Protein AF-A0A367LW27-F1 (afdb_monomer)

Structure (mmCIF, N/CA/C/O backbone):
data_AF-A0A367LW27-F1
#
_entry.id   AF-A0A367LW27-F1
#
loop_
_atom_site.group_PDB
_atom_site.id
_atom_site.type_symbol
_atom_site.label_atom_id
_atom_site.label_alt_id
_atom_site.label_comp_id
_atom_site.label_asym_id
_atom_site.label_entity_id
_atom_site.label_seq_id
_atom_site.pdbx_PDB_ins_code
_atom_site.Cartn_x
_atom_site.Cartn_y
_atom_site.Cartn_z
_atom_site.occupancy
_atom_site.B_iso_or_equiv
_atom_site.auth_seq_id
_atom_site.auth_comp_id
_atom_site.auth_asym_id
_atom_site.auth_atom_id
_atom_site.pdbx_PDB_model_num
ATOM 1 N N . ALA A 1 1 ? -10.263 -12.223 1.118 1.00 94.44 1 ALA A N 1
ATOM 2 C CA . ALA A 1 1 ? -10.868 -11.067 1.806 1.00 94.44 1 ALA A CA 1
ATOM 3 C C . ALA A 1 1 ? -11.962 -11.504 2.775 1.00 94.44 1 ALA A C 1
ATOM 5 O O . ALA A 1 1 ? -11.848 -11.199 3.951 1.00 94.44 1 ALA A O 1
ATOM 6 N N .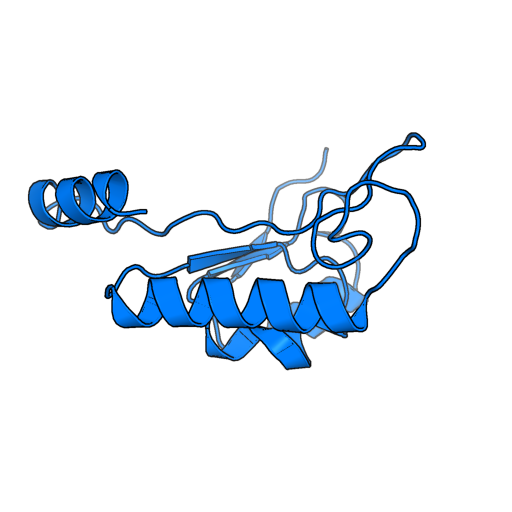 ASP A 1 2 ? -12.956 -12.283 2.334 1.00 97.44 2 ASP A N 1
ATOM 7 C CA . ASP A 1 2 ? -14.153 -12.579 3.147 1.00 97.44 2 ASP A CA 1
ATOM 8 C C . ASP A 1 2 ? -13.839 -13.299 4.469 1.00 97.44 2 ASP A C 1
ATOM 10 O O . ASP A 1 2 ? -14.352 -12.924 5.517 1.00 97.44 2 ASP A O 1
ATOM 14 N N . ARG A 1 3 ? -12.887 -14.244 4.455 1.00 98.31 3 ARG A N 1
ATOM 15 C CA . ARG A 1 3 ? -12.384 -14.889 5.684 1.00 98.31 3 ARG A CA 1
ATOM 16 C C . ARG A 1 3 ? -11.764 -13.894 6.671 1.00 98.31 3 ARG A C 1
ATOM 18 O O . ARG A 1 3 ? -11.979 -14.016 7.869 1.00 98.31 3 ARG A O 1
ATOM 25 N N . LEU A 1 4 ? -11.001 -12.918 6.170 1.00 98.38 4 LEU A N 1
ATOM 26 C CA . LEU A 1 4 ? -10.386 -11.890 7.011 1.00 98.38 4 LEU A CA 1
ATOM 27 C C . LEU A 1 4 ? -11.439 -10.907 7.530 1.00 98.38 4 LEU A C 1
ATOM 29 O O . LEU A 1 4 ? -11.334 -10.476 8.667 1.00 98.38 4 LEU A O 1
ATOM 33 N N . LYS A 1 5 ? -12.466 -10.590 6.733 1.00 98.00 5 LYS A N 1
ATOM 34 C CA . LYS A 1 5 ? -13.583 -9.742 7.164 1.00 98.00 5 LYS A CA 1
ATOM 35 C C . LYS A 1 5 ? -14.396 -10.395 8.284 1.00 98.00 5 LYS A C 1
ATOM 37 O O . LYS A 1 5 ? -14.725 -9.711 9.247 1.00 98.00 5 LYS A O 1
ATOM 42 N N . ALA A 1 6 ? -14.676 -11.694 8.175 1.00 98.25 6 ALA A N 1
ATOM 43 C CA . ALA A 1 6 ? -15.335 -12.453 9.237 1.00 98.25 6 ALA A CA 1
ATOM 44 C C . ALA A 1 6 ? -14.499 -12.443 10.527 1.00 98.25 6 ALA A C 1
ATOM 46 O O . ALA A 1 6 ? -15.008 -12.067 11.577 1.00 98.25 6 ALA A O 1
ATOM 47 N N . LEU A 1 7 ? -13.198 -12.741 10.425 1.00 98.44 7 LEU A N 1
ATOM 48 C CA . LEU A 1 7 ? -12.287 -12.686 11.570 1.00 98.44 7 LEU A CA 1
ATOM 49 C C . LEU A 1 7 ? -12.202 -11.277 12.171 1.00 98.44 7 LEU A C 1
ATOM 51 O O . LEU A 1 7 ? -12.233 -11.130 13.383 1.00 98.44 7 LEU A O 1
ATOM 55 N N . ALA A 1 8 ? -12.136 -10.234 11.339 1.00 98.25 8 ALA A N 1
ATOM 56 C CA . ALA A 1 8 ? -12.072 -8.848 11.798 1.00 98.25 8 ALA A CA 1
ATOM 57 C C . ALA A 1 8 ? -13.290 -8.450 12.641 1.00 98.25 8 ALA A C 1
ATOM 59 O O . ALA A 1 8 ? -13.145 -7.614 13.522 1.00 98.25 8 ALA A O 1
ATOM 60 N N . ALA A 1 9 ? -14.465 -9.036 12.386 1.00 97.88 9 ALA A N 1
ATOM 61 C CA . ALA A 1 9 ? -15.642 -8.838 13.227 1.00 97.88 9 ALA A CA 1
ATOM 62 C C . ALA A 1 9 ? -15.541 -9.602 14.558 1.00 97.88 9 ALA A C 1
ATOM 64 O O . ALA A 1 9 ? -15.956 -9.079 15.585 1.00 97.88 9 ALA A O 1
ATOM 65 N N . GLU A 1 10 ? -14.973 -10.811 14.543 1.00 98.50 10 GLU A N 1
ATOM 66 C CA . GLU A 1 10 ? -14.799 -11.659 15.729 1.00 98.50 10 GLU A CA 1
ATOM 67 C C . GLU A 1 10 ? -13.833 -11.051 16.756 1.00 98.50 10 GLU A C 1
ATOM 69 O O . GLU A 1 10 ? -14.090 -11.135 17.951 1.00 98.50 10 GLU A O 1
ATOM 74 N N . VAL A 1 11 ? -12.752 -10.409 16.298 1.00 98.44 11 VAL A N 1
ATOM 75 C CA . VAL A 1 11 ? -11.687 -9.868 17.170 1.00 98.44 11 VAL A CA 1
ATOM 76 C C . VAL A 1 11 ? -11.735 -8.345 17.348 1.00 98.44 11 VAL A C 1
ATOM 78 O O . VAL A 1 11 ? -10.759 -7.741 17.792 1.00 98.44 11 VAL A O 1
ATOM 81 N N . ALA A 1 12 ? -12.837 -7.697 16.956 1.00 98.00 12 ALA A N 1
ATOM 82 C CA . ALA A 1 12 ? -12.934 -6.235 16.860 1.00 98.00 12 ALA A CA 1
ATOM 83 C C . ALA A 1 12 ? -12.774 -5.491 18.201 1.00 98.00 12 ALA A C 1
ATOM 85 O O . ALA A 1 12 ? -12.504 -4.291 18.212 1.00 98.00 12 ALA A O 1
ATOM 86 N N . ASP A 1 13 ? -12.954 -6.185 19.323 1.00 98.25 13 ASP A N 1
ATOM 87 C CA . ASP A 1 13 ? -12.804 -5.656 20.679 1.00 98.25 13 ASP A CA 1
ATOM 88 C C . ASP A 1 13 ? -11.337 -5.437 21.085 1.00 98.25 13 ASP A C 1
ATOM 90 O O . ASP A 1 13 ? -11.048 -4.632 21.971 1.00 98.25 13 AS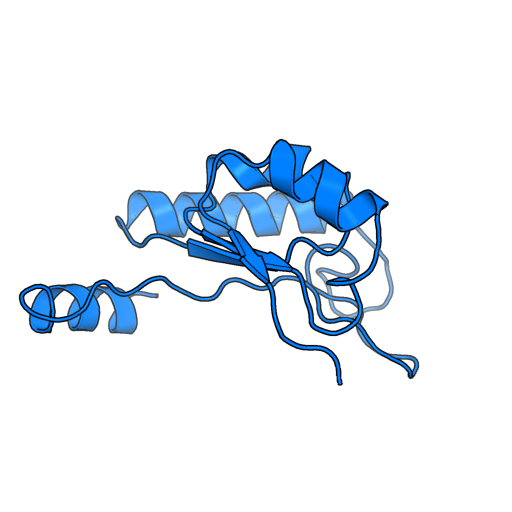P A O 1
ATOM 94 N N . THR A 1 14 ? -10.409 -6.133 20.427 1.00 98.44 14 THR A N 1
ATOM 95 C CA . THR A 1 14 ? -8.987 -6.173 20.795 1.00 98.44 14 THR A CA 1
ATOM 96 C C . THR A 1 14 ? -8.049 -5.856 19.636 1.00 98.44 14 THR A C 1
ATOM 98 O O . THR A 1 14 ? -6.962 -5.321 19.862 1.00 98.44 14 THR A O 1
ATOM 101 N N . LEU A 1 15 ? -8.441 -6.161 18.396 1.00 98.38 15 LEU A N 1
ATOM 102 C CA . LEU A 1 15 ? -7.599 -6.030 17.210 1.00 98.38 15 LEU A CA 1
ATOM 103 C C . LEU A 1 15 ? -8.311 -5.268 16.089 1.00 98.38 15 LEU A C 1
ATOM 105 O O . LEU A 1 15 ? -9.430 -5.587 15.697 1.00 98.38 15 LEU A O 1
ATOM 109 N N . PHE A 1 16 ? -7.599 -4.318 15.482 1.00 97.94 16 PHE A N 1
ATOM 110 C CA . PHE A 1 16 ? -8.024 -3.666 14.244 1.00 97.94 16 PHE A CA 1
ATOM 111 C C . PHE A 1 16 ? -7.284 -4.278 13.051 1.00 97.94 16 PHE A C 1
ATOM 113 O O . PHE A 1 16 ? -6.103 -4.003 12.823 1.00 97.94 16 PHE A O 1
ATOM 120 N N . LEU A 1 17 ? -7.962 -5.148 12.299 1.00 98.31 17 LEU A N 1
ATOM 121 C CA . LEU A 1 17 ? -7.345 -5.858 11.179 1.00 98.31 17 LEU A CA 1
ATOM 122 C C . LEU A 1 17 ? -7.366 -5.025 9.895 1.00 98.31 17 LEU A C 1
ATOM 124 O O . LEU A 1 17 ? -8.418 -4.580 9.440 1.00 98.31 17 LEU A O 1
ATOM 128 N N . VAL A 1 18 ? -6.196 -4.903 9.267 1.00 98.44 18 VAL A N 1
ATOM 129 C CA . VAL A 1 18 ? -6.002 -4.244 7.970 1.00 98.44 18 VAL A CA 1
ATOM 130 C C . VAL A 1 18 ? -5.433 -5.256 6.982 1.00 98.44 18 VAL A C 1
ATOM 132 O O . VAL A 1 18 ? -4.440 -5.932 7.263 1.00 98.44 18 VAL A O 1
ATOM 135 N N . MET A 1 19 ? -6.068 -5.398 5.818 1.00 98.69 19 MET A N 1
ATOM 136 C CA . MET A 1 19 ? -5.636 -6.360 4.810 1.00 98.69 19 MET A CA 1
ATOM 137 C C . MET A 1 19 ? -4.383 -5.865 4.100 1.00 98.69 19 MET A C 1
ATOM 139 O O . MET A 1 19 ? -4.363 -4.787 3.515 1.00 98.69 19 MET A O 1
ATOM 143 N N . ARG A 1 20 ? -3.349 -6.700 4.070 1.00 98.50 20 ARG A N 1
ATOM 144 C CA . ARG A 1 20 ? -2.166 -6.449 3.252 1.00 98.50 20 ARG A CA 1
ATOM 145 C C . ARG A 1 20 ? -2.493 -6.645 1.765 1.00 98.50 20 ARG A C 1
ATOM 147 O O . ARG A 1 20 ? -2.762 -7.768 1.346 1.00 98.50 20 ARG A O 1
ATOM 154 N N . VAL A 1 21 ? -2.397 -5.583 0.971 1.00 98.06 21 VAL A N 1
ATOM 155 C CA . VAL A 1 21 ? -2.619 -5.558 -0.484 1.00 98.06 21 VAL A CA 1
ATOM 156 C C . VAL A 1 21 ? -1.397 -4.934 -1.157 1.00 98.06 21 VAL A C 1
ATOM 158 O O . VAL A 1 21 ? -1.370 -3.754 -1.478 1.00 98.06 21 VAL A O 1
ATOM 161 N N . TYR A 1 22 ? -0.334 -5.726 -1.302 1.00 96.94 22 TYR A N 1
ATOM 162 C CA . TYR A 1 22 ? 0.922 -5.273 -1.904 1.00 96.94 22 TYR A CA 1
ATOM 163 C C . TYR A 1 22 ? 0.947 -5.743 -3.350 1.00 96.94 22 TYR A C 1
ATOM 165 O O . TYR A 1 22 ? 0.994 -6.949 -3.597 1.00 96.94 22 TYR A O 1
ATOM 173 N N . PHE A 1 23 ? 0.923 -4.807 -4.291 1.00 95.81 23 PHE A N 1
ATOM 174 C CA . PHE A 1 23 ? 0.935 -5.153 -5.709 1.00 95.81 23 PHE A CA 1
ATOM 175 C C . PHE A 1 23 ? 2.321 -5.499 -6.227 1.00 95.81 23 PHE A C 1
ATOM 177 O O . PHE A 1 23 ? 2.452 -6.256 -7.179 1.00 95.81 23 PHE A O 1
ATOM 184 N N . GLU A 1 24 ? 3.351 -4.968 -5.588 1.00 91.44 24 GLU A N 1
ATOM 185 C CA . GLU A 1 24 ? 4.725 -5.053 -6.044 1.00 91.44 24 GLU A CA 1
ATOM 186 C C . GLU A 1 24 ? 5.628 -5.540 -4.923 1.00 91.44 24 GLU A C 1
ATOM 188 O O . GLU A 1 24 ? 5.287 -5.507 -3.734 1.00 91.44 24 GLU A O 1
ATOM 193 N N . LYS A 1 25 ? 6.806 -6.034 -5.300 1.00 84.88 25 LYS A N 1
ATOM 194 C CA . LYS A 1 25 ? 7.810 -6.441 -4.323 1.00 84.88 25 LYS A CA 1
ATOM 195 C C . LYS A 1 25 ? 9.204 -6.116 -4.859 1.00 84.88 25 LYS A C 1
ATOM 197 O O . LYS A 1 25 ? 9.603 -6.735 -5.846 1.00 84.88 25 LYS A O 1
ATOM 202 N N . PRO A 1 26 ? 9.983 -5.250 -4.186 1.00 82.44 26 PRO A N 1
ATOM 203 C CA . PRO A 1 26 ? 11.331 -4.910 -4.623 1.00 82.44 26 PRO A CA 1
ATOM 204 C C . PRO A 1 26 ? 12.217 -6.166 -4.651 1.00 82.44 26 PRO A C 1
ATOM 206 O O . PRO A 1 26 ? 12.137 -7.030 -3.766 1.00 82.44 26 PRO A O 1
ATOM 209 N N . ARG A 1 27 ? 13.034 -6.298 -5.701 1.00 84.25 27 ARG A N 1
ATOM 210 C CA . ARG A 1 27 ? 13.898 -7.461 -5.966 1.00 84.25 27 ARG A CA 1
ATOM 211 C C . ARG A 1 27 ? 15.312 -7.001 -6.290 1.00 84.25 27 ARG A C 1
ATOM 213 O O . ARG A 1 27 ? 15.489 -5.989 -6.957 1.00 84.25 27 ARG A O 1
ATOM 220 N N . THR A 1 28 ? 16.291 -7.784 -5.852 1.00 83.62 28 THR A N 1
ATOM 221 C CA . THR A 1 28 ? 17.701 -7.655 -6.250 1.00 83.62 28 THR A CA 1
ATOM 222 C C . THR A 1 28 ? 18.029 -8.483 -7.495 1.00 83.62 28 THR A C 1
ATOM 224 O O . THR A 1 28 ? 18.989 -8.179 -8.191 1.00 83.62 28 THR A O 1
ATOM 227 N N . THR A 1 29 ? 17.227 -9.508 -7.795 1.00 88.62 29 THR A N 1
ATOM 228 C CA . THR A 1 29 ? 17.345 -10.361 -8.984 1.00 88.62 29 THR A CA 1
ATOM 229 C C . THR A 1 29 ? 16.198 -10.118 -9.968 1.00 88.62 29 THR A C 1
ATOM 231 O O . THR A 1 29 ? 15.165 -9.544 -9.612 1.00 88.62 29 THR A O 1
ATOM 234 N N . VAL A 1 30 ? 16.376 -10.558 -11.217 1.00 86.38 30 VAL A N 1
ATOM 235 C CA . VAL A 1 30 ? 15.321 -10.529 -12.244 1.00 86.38 30 VAL A CA 1
ATOM 236 C C . VAL A 1 30 ? 14.170 -11.459 -11.842 1.00 86.38 30 VAL A C 1
ATOM 238 O O . VAL A 1 30 ? 14.385 -12.512 -11.241 1.00 86.38 30 VAL A O 1
ATOM 241 N N . GLY A 1 31 ? 12.942 -11.046 -12.150 1.00 90.06 31 GLY A N 1
ATOM 242 C CA . GLY A 1 31 ? 11.717 -11.808 -11.927 1.00 90.06 31 GLY A CA 1
ATOM 243 C C . GLY A 1 31 ? 10.487 -10.903 -11.966 1.00 90.06 31 GLY A C 1
ATOM 244 O O . GLY A 1 31 ? 10.622 -9.683 -12.091 1.00 90.06 31 GLY A O 1
ATOM 245 N N . TRP A 1 32 ? 9.306 -11.506 -11.806 1.00 94.19 32 TRP A N 1
ATOM 246 C CA . TRP A 1 32 ? 8.026 -10.796 -11.843 1.00 94.19 32 TRP A CA 1
ATOM 247 C C . TRP A 1 32 ? 8.004 -9.589 -10.894 1.00 94.19 32 TRP A C 1
ATOM 249 O O . TRP A 1 32 ? 8.305 -9.710 -9.695 1.00 94.19 32 TRP A O 1
ATOM 259 N N . LYS A 1 33 ? 7.667 -8.423 -11.457 1.00 90.06 33 LYS A N 1
ATOM 260 C CA . LYS A 1 33 ? 7.770 -7.109 -10.804 1.00 90.06 33 LYS A CA 1
ATOM 261 C C . LYS A 1 33 ? 6.559 -6.764 -9.938 1.00 90.06 33 LYS A C 1
ATOM 263 O O . LYS A 1 33 ? 6.705 -6.004 -8.982 1.00 90.06 33 LYS A O 1
ATOM 268 N N . GLY A 1 34 ? 5.411 -7.379 -10.205 1.00 95.50 34 GLY A N 1
ATOM 269 C CA . GLY A 1 34 ? 4.177 -7.138 -9.469 1.00 95.50 34 GLY A CA 1
ATOM 270 C C . GLY A 1 34 ? 2.985 -6.910 -10.384 1.00 95.50 34 GLY A C 1
ATOM 271 O O . GLY A 1 34 ? 3.150 -6.732 -11.584 1.00 95.50 34 GLY A O 1
ATOM 272 N N . LEU A 1 35 ? 1.790 -6.887 -9.797 1.00 97.75 35 LEU A N 1
ATOM 273 C CA . LEU A 1 35 ? 0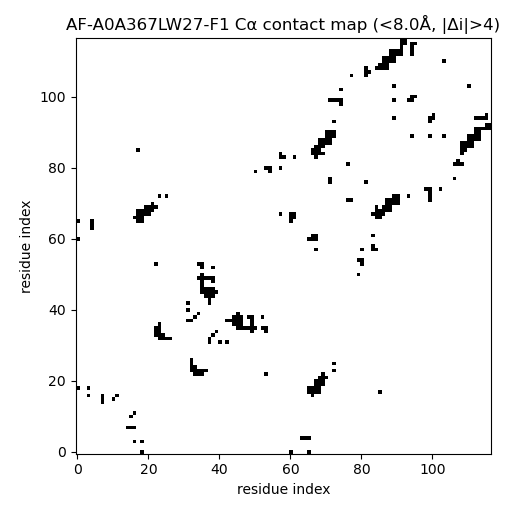.518 -6.787 -10.510 1.00 97.75 35 LEU A CA 1
ATOM 274 C C . LEU A 1 35 ? 0.375 -5.466 -11.269 1.00 97.75 35 LEU A C 1
ATOM 276 O O . LEU A 1 35 ? -0.143 -5.469 -12.376 1.00 97.75 35 LEU A O 1
ATOM 280 N N . ILE A 1 36 ? 0.830 -4.348 -10.686 1.00 97.50 36 ILE A N 1
ATOM 281 C CA . ILE A 1 36 ? 0.793 -3.060 -11.391 1.00 97.50 36 ILE A CA 1
ATOM 282 C C . ILE A 1 36 ? 1.707 -3.112 -12.611 1.00 97.50 36 ILE A C 1
ATOM 284 O O . ILE A 1 36 ? 1.300 -2.690 -13.681 1.00 97.50 36 ILE A O 1
ATOM 288 N N . ASN A 1 37 ? 2.920 -3.650 -12.466 1.00 96.25 37 ASN A N 1
ATOM 289 C CA . ASN A 1 37 ? 3.888 -3.682 -13.555 1.00 96.25 37 ASN A CA 1
ATOM 290 C C . ASN A 1 37 ? 3.526 -4.693 -14.649 1.00 96.25 37 ASN A C 1
ATOM 292 O O . ASN A 1 37 ? 3.623 -4.360 -15.821 1.00 96.25 37 ASN A O 1
ATOM 296 N N . ASP A 1 38 ? 3.137 -5.910 -14.276 1.00 96.94 38 ASP A N 1
ATOM 297 C CA . ASP A 1 38 ? 2.909 -7.030 -15.190 1.00 96.94 38 ASP A CA 1
ATOM 298 C C . ASP A 1 38 ? 1.667 -7.838 -14.760 1.00 96.94 38 ASP A C 1
ATOM 300 O O . ASP A 1 38 ? 1.786 -8.884 -14.108 1.00 96.94 38 ASP A O 1
ATOM 304 N N . PRO A 1 39 ? 0.451 -7.339 -15.055 1.00 97.94 39 PRO A N 1
ATOM 305 C CA . PRO A 1 39 ? -0.795 -7.920 -14.550 1.00 97.94 39 PRO A CA 1
ATOM 306 C C . PRO A 1 39 ? -1.120 -9.307 -15.116 1.00 97.94 39 PRO A C 1
ATOM 308 O O . PRO A 1 39 ? -1.908 -10.034 -14.510 1.00 97.94 39 PRO A O 1
ATOM 311 N N . TYR A 1 40 ? -0.533 -9.671 -16.257 1.00 97.62 40 TYR A N 1
ATOM 312 C CA . TYR A 1 40 ? -0.832 -10.910 -16.978 1.00 97.62 40 TYR A CA 1
ATOM 313 C C . TYR A 1 40 ? 0.214 -12.011 -16.775 1.00 97.62 40 TYR A C 1
ATOM 315 O O . TYR A 1 40 ? 0.011 -13.120 -17.264 1.00 97.62 40 TYR A O 1
ATOM 323 N N . LEU A 1 41 ? 1.269 -11.745 -15.989 1.00 96.69 41 LEU A N 1
ATOM 324 C CA . LEU A 1 41 ? 2.340 -12.705 -15.683 1.00 96.69 41 LEU A CA 1
ATOM 325 C C . LEU A 1 41 ? 3.049 -13.223 -16.949 1.00 96.69 41 LEU A C 1
ATOM 327 O O . LEU A 1 41 ? 3.452 -14.387 -17.001 1.00 96.69 41 LEU A O 1
ATOM 331 N N . ASP A 1 42 ? 3.161 -12.378 -17.971 1.00 96.56 42 ASP A N 1
ATOM 332 C CA . ASP A 1 42 ? 3.658 -12.728 -19.305 1.00 96.56 42 ASP A CA 1
ATOM 333 C C . ASP A 1 42 ? 4.735 -11.756 -19.819 1.00 96.56 42 ASP A C 1
ATOM 335 O O . ASP A 1 42 ? 5.064 -11.773 -21.006 1.00 96.56 42 ASP A O 1
ATOM 339 N N . ASP A 1 43 ? 5.284 -10.915 -18.933 1.00 95.75 43 ASP A N 1
ATOM 340 C CA . ASP A 1 43 ? 6.282 -9.886 -19.245 1.00 95.75 43 ASP A CA 1
ATOM 341 C C . ASP A 1 43 ? 5.804 -8.866 -20.306 1.00 95.75 43 ASP A C 1
ATOM 343 O O . ASP A 1 43 ? 6.613 -8.218 -20.978 1.00 95.75 43 ASP A O 1
ATOM 347 N N . SER A 1 44 ? 4.488 -8.678 -20.465 1.00 96.75 44 SER A N 1
ATOM 348 C CA . SER A 1 44 ? 3.913 -7.704 -21.409 1.00 96.75 44 SER A CA 1
ATOM 349 C C . SER A 1 44 ? 3.930 -6.259 -20.898 1.00 96.75 44 SER A C 1
ATOM 351 O O . SER A 1 44 ? 3.701 -5.325 -21.675 1.00 96.75 44 SER A O 1
ATOM 353 N N . PHE A 1 45 ? 4.186 -6.072 -19.600 1.00 96.38 45 PHE A N 1
ATOM 354 C CA . PHE A 1 45 ? 4.269 -4.783 -18.908 1.00 96.38 45 PHE A CA 1
ATOM 355 C C . PHE A 1 45 ? 3.071 -3.851 -19.153 1.00 96.38 45 PHE A C 1
ATOM 357 O O . PHE A 1 45 ? 3.216 -2.647 -19.390 1.00 96.38 45 PHE A O 1
ATOM 364 N N . LYS A 1 46 ? 1.852 -4.400 -19.123 1.00 98.00 46 LYS A N 1
ATOM 365 C CA . LYS A 1 46 ? 0.604 -3.643 -19.317 1.00 98.00 46 LYS A CA 1
ATOM 366 C C . LYS A 1 46 ? 0.230 -2.830 -18.073 1.00 98.00 46 LYS A C 1
ATOM 368 O O . LYS A 1 46 ? -0.782 -3.082 -17.427 1.00 98.00 46 LYS A O 1
ATOM 373 N N . ILE A 1 47 ? 1.039 -1.817 -17.756 1.00 97.06 47 ILE A N 1
ATOM 374 C CA . ILE A 1 47 ? 0.928 -1.026 -16.518 1.00 97.06 47 ILE A CA 1
ATOM 375 C C . ILE A 1 47 ? -0.444 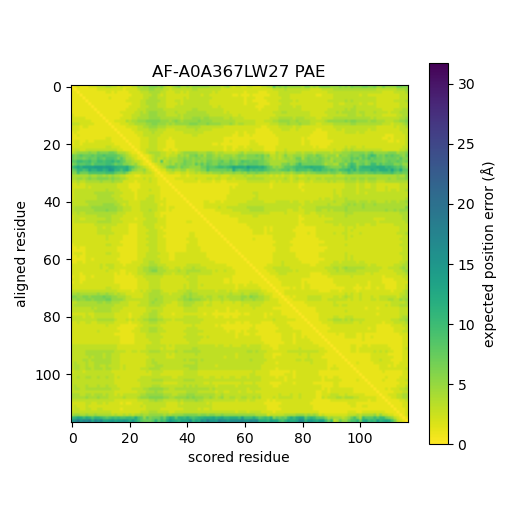-0.365 -16.363 1.00 97.06 47 ILE A C 1
ATOM 377 O O . ILE A 1 47 ? -1.009 -0.342 -15.271 1.00 97.06 47 ILE A O 1
ATOM 381 N N . GLN A 1 48 ? -1.010 0.151 -17.458 1.00 98.00 48 GLN A N 1
ATOM 382 C CA . 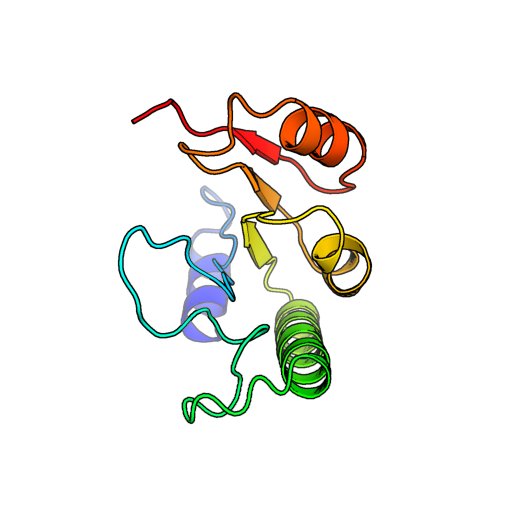GLN A 1 48 ? -2.346 0.742 -17.436 1.00 98.00 48 GLN A CA 1
ATOM 383 C C . GLN A 1 48 ? -3.389 -0.271 -16.954 1.00 98.00 48 GLN A C 1
ATOM 385 O O . GLN A 1 48 ? -4.178 0.053 -16.067 1.00 98.00 48 GLN A O 1
ATOM 390 N N . ASP A 1 49 ? -3.374 -1.492 -17.485 1.00 98.50 49 ASP A N 1
ATOM 391 C CA . ASP A 1 49 ? -4.302 -2.546 -17.072 1.00 98.50 49 ASP A CA 1
ATOM 392 C C . ASP A 1 49 ? -4.047 -2.936 -15.611 1.00 98.50 49 ASP A C 1
ATOM 394 O O . ASP A 1 49 ? -4.990 -3.056 -14.829 1.00 98.50 49 ASP A O 1
ATOM 398 N N . GLY A 1 50 ? -2.777 -3.012 -15.203 1.00 98.31 50 GLY A N 1
ATOM 399 C CA . GLY A 1 50 ? -2.372 -3.255 -13.819 1.00 98.31 50 GLY A CA 1
ATOM 400 C C . GLY A 1 50 ? -2.932 -2.221 -12.839 1.00 98.31 50 GLY A C 1
ATOM 401 O O . GLY A 1 50 ? -3.482 -2.598 -11.803 1.00 98.31 50 GLY A O 1
ATOM 402 N N . LEU A 1 51 ? -2.884 -0.929 -13.181 1.00 98.31 51 LEU A N 1
ATOM 403 C CA . LEU A 1 51 ? -3.489 0.149 -12.388 1.00 98.31 51 LEU A CA 1
ATOM 404 C C . LEU A 1 51 ? -5.012 0.010 -12.289 1.00 98.31 51 LEU A C 1
ATOM 406 O O . LEU A 1 51 ? -5.565 0.167 -11.198 1.00 98.31 51 LEU A O 1
ATOM 410 N N . HIS A 1 52 ? -5.696 -0.318 -13.390 1.00 98.56 52 HIS A N 1
ATOM 411 C CA . HIS A 1 52 ? -7.150 -0.518 -13.381 1.00 98.56 52 HIS A CA 1
ATOM 412 C C . HIS A 1 52 ? -7.544 -1.718 -12.514 1.00 98.56 52 HIS A C 1
ATOM 414 O O . HIS A 1 52 ? -8.441 -1.601 -11.677 1.00 98.56 52 HIS A O 1
ATOM 420 N N . ILE A 1 53 ? -6.846 -2.846 -12.665 1.00 98.50 53 ILE A N 1
ATOM 421 C CA . ILE A 1 53 ? -7.070 -4.067 -11.884 1.00 98.50 53 ILE A CA 1
ATOM 422 C C . ILE A 1 53 ? -6.791 -3.807 -10.399 1.00 98.50 53 ILE A C 1
ATOM 424 O O . ILE A 1 53 ? -7.617 -4.136 -9.547 1.00 98.50 53 ILE A O 1
ATOM 428 N N . GLY A 1 54 ? -5.654 -3.183 -10.079 1.00 98.25 54 GLY A N 1
ATOM 429 C CA . GLY A 1 54 ? -5.272 -2.863 -8.706 1.00 98.25 54 GLY A CA 1
ATOM 430 C C . GLY A 1 54 ? -6.280 -1.936 -8.031 1.00 98.25 54 GLY A C 1
ATOM 431 O O . GLY A 1 54 ? -6.732 -2.217 -6.919 1.00 98.25 54 GLY A O 1
ATOM 432 N N . ARG A 1 55 ? -6.706 -0.870 -8.720 1.00 98.56 55 ARG A N 1
ATOM 433 C CA . ARG A 1 55 ? -7.714 0.061 -8.197 1.00 98.56 55 ARG A CA 1
ATOM 434 C C . ARG A 1 55 ? -9.079 -0.601 -8.031 1.00 98.56 55 ARG A C 1
ATOM 436 O O . ARG A 1 55 ? -9.728 -0.365 -7.015 1.00 98.56 55 ARG A O 1
ATOM 443 N N . GLN A 1 56 ? -9.513 -1.431 -8.983 1.00 98.69 56 GLN A N 1
ATOM 444 C CA . GLN A 1 56 ? -10.769 -2.176 -8.858 1.00 98.69 56 GLN A CA 1
ATOM 445 C C . GLN A 1 56 ? -10.748 -3.068 -7.616 1.00 98.69 56 GLN A C 1
ATOM 447 O O . GLN A 1 56 ? -11.661 -2.979 -6.803 1.00 98.69 56 GLN A O 1
ATOM 452 N N . LEU A 1 57 ? -9.669 -3.832 -7.414 1.00 98.69 57 LEU A N 1
ATOM 453 C CA . LEU A 1 57 ? -9.517 -4.673 -6.229 1.00 98.69 57 LEU A CA 1
ATOM 454 C C . LEU A 1 57 ? -9.629 -3.858 -4.933 1.00 98.69 57 LEU A C 1
ATOM 456 O O . LEU A 1 57 ? -10.327 -4.270 -4.010 1.00 98.69 57 LEU A O 1
ATOM 460 N N . LEU A 1 58 ? -8.951 -2.710 -4.846 1.00 98.69 58 LEU A N 1
ATOM 461 C CA . LEU A 1 58 ? -9.022 -1.855 -3.658 1.00 98.69 58 LEU A CA 1
ATOM 462 C C . LEU A 1 58 ? -10.443 -1.334 -3.405 1.00 98.69 58 LEU A C 1
ATOM 464 O O . LEU A 1 58 ? -10.881 -1.332 -2.255 1.00 98.69 58 LEU A O 1
ATOM 468 N N . ARG A 1 59 ? -11.177 -0.944 -4.457 1.00 98.56 59 ARG A N 1
ATOM 469 C CA . ARG A 1 59 ? -12.585 -0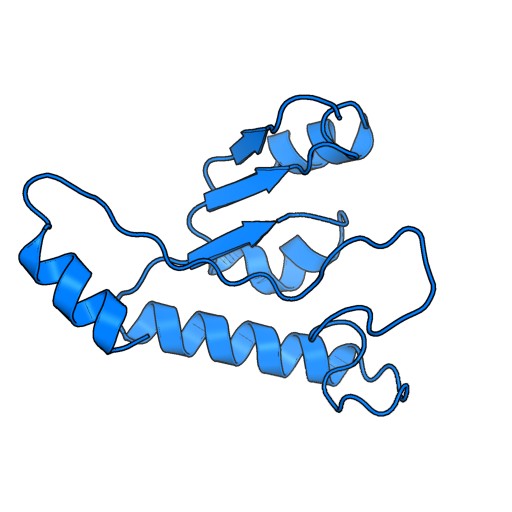.529 -4.334 1.00 98.56 59 ARG A CA 1
ATOM 470 C C . ARG A 1 59 ? -13.464 -1.667 -3.832 1.00 98.56 59 ARG A C 1
ATOM 472 O O . ARG A 1 59 ? -14.183 -1.469 -2.860 1.00 98.56 59 ARG A O 1
ATOM 479 N N . ASP A 1 60 ? -13.335 -2.860 -4.406 1.00 98.62 60 ASP A N 1
ATOM 480 C CA . ASP A 1 60 ? -14.117 -4.034 -3.996 1.00 98.62 60 ASP A CA 1
ATOM 481 C C . ASP A 1 60 ? -13.875 -4.388 -2.517 1.00 98.62 60 ASP A C 1
ATOM 483 O O . ASP A 1 60 ? -14.781 -4.806 -1.794 1.00 98.62 60 ASP A O 1
ATOM 487 N N . LEU A 1 61 ? -12.637 -4.224 -2.035 1.00 98.56 61 LEU A N 1
ATOM 488 C CA . LEU A 1 61 ? -12.289 -4.435 -0.627 1.00 98.56 61 LEU A CA 1
ATOM 489 C C . LEU A 1 61 ? -12.867 -3.339 0.279 1.00 98.56 61 LEU A C 1
ATOM 491 O O . LEU A 1 61 ? -13.374 -3.650 1.362 1.00 98.56 61 LEU A O 1
ATOM 495 N N . ALA A 1 62 ? -12.830 -2.084 -0.170 1.00 97.75 62 ALA A N 1
ATOM 496 C CA . ALA A 1 62 ? -13.415 -0.955 0.544 1.00 97.75 62 ALA A CA 1
ATOM 497 C C . ALA A 1 62 ? -14.945 -1.077 0.657 1.00 97.75 62 ALA A C 1
ATOM 499 O O . ALA A 1 62 ? -15.486 -0.873 1.742 1.00 97.75 62 ALA A O 1
ATOM 500 N N . GLU A 1 63 ? -15.637 -1.500 -0.405 1.00 98.06 63 GLU A N 1
ATOM 501 C CA . GLU A 1 63 ? -17.086 -1.769 -0.402 1.00 98.06 63 GLU A CA 1
ATOM 502 C C . GLU A 1 63 ? -17.467 -2.892 0.574 1.00 98.06 63 GLU A C 1
ATOM 504 O O . GLU A 1 63 ? -18.516 -2.845 1.217 1.00 98.06 63 GLU A O 1
ATOM 509 N N . LYS A 1 64 ? -16.577 -3.871 0.776 1.00 96.88 64 LYS A N 1
ATOM 510 C CA . LYS A 1 64 ? -16.718 -4.909 1.815 1.00 96.88 64 LYS A CA 1
ATOM 511 C C . LYS A 1 64 ? -16.411 -4.403 3.232 1.00 96.88 64 LYS A C 1
ATOM 513 O O . LYS A 1 64 ? -16.487 -5.171 4.197 1.00 96.88 64 LYS A O 1
ATOM 518 N N . GLY A 1 65 ? -16.032 -3.136 3.382 1.00 97.00 65 GLY A N 1
ATOM 519 C CA . GLY A 1 65 ? -15.636 -2.528 4.648 1.00 97.00 65 GLY A CA 1
ATOM 520 C C . GLY A 1 65 ? -14.369 -3.150 5.230 1.00 97.00 65 GLY A C 1
ATOM 521 O O . GLY A 1 65 ? -14.295 -3.333 6.449 1.00 97.00 65 GLY A O 1
ATOM 522 N N . LEU A 1 66 ? -13.423 -3.567 4.383 1.00 98.06 66 LEU A N 1
ATOM 523 C CA . LEU A 1 66 ? -12.128 -4.096 4.803 1.00 98.06 66 LEU A CA 1
ATOM 524 C C . LEU A 1 66 ? -11.031 -3.070 4.466 1.00 98.06 66 LEU A C 1
ATOM 526 O O . LEU A 1 66 ? -10.733 -2.881 3.286 1.00 98.06 66 LEU A O 1
ATOM 530 N N . PRO A 1 67 ? -10.417 -2.411 5.466 1.00 98.25 67 PRO A N 1
ATOM 531 C CA . PRO A 1 67 ? -9.344 -1.457 5.215 1.00 98.25 67 PRO A CA 1
ATOM 532 C C . PRO A 1 67 ? -8.120 -2.166 4.634 1.00 98.25 67 PRO A C 1
ATOM 534 O O . PRO A 1 67 ? -7.849 -3.334 4.943 1.00 98.25 67 PRO A O 1
ATOM 537 N N . THR A 1 68 ? -7.362 -1.453 3.805 1.00 98.56 68 THR A N 1
ATOM 538 C CA . THR A 1 68 ? -6.217 -2.018 3.085 1.00 98.56 68 THR A CA 1
ATOM 539 C C . THR A 1 68 ? -4.912 -1.302 3.421 1.00 98.56 68 THR A C 1
ATOM 541 O O . THR A 1 68 ? -4.889 -0.123 3.779 1.00 98.56 68 THR A O 1
ATOM 544 N N . ALA A 1 69 ? -3.817 -2.052 3.324 1.00 98.38 69 ALA A N 1
ATOM 545 C CA . ALA A 1 69 ? -2.459 -1.598 3.561 1.00 98.38 69 ALA A CA 1
ATOM 546 C C . ALA A 1 69 ? -1.540 -1.995 2.405 1.00 98.38 69 ALA A C 1
ATOM 548 O O . ALA A 1 69 ? -1.546 -3.155 1.988 1.00 98.38 69 ALA A O 1
ATOM 549 N N . THR A 1 70 ? -0.693 -1.073 1.950 1.00 97.69 70 THR A N 1
ATOM 550 C CA . THR A 1 70 ? 0.298 -1.324 0.888 1.00 97.69 70 THR A CA 1
ATOM 551 C C . THR A 1 70 ? 1.697 -0.835 1.282 1.00 97.69 70 THR A C 1
ATOM 553 O O . THR A 1 70 ? 1.895 -0.289 2.365 1.00 97.69 70 THR A O 1
ATOM 556 N N . GLU A 1 71 ? 2.687 -1.052 0.422 1.00 97.25 71 GLU A N 1
ATOM 557 C CA . GLU A 1 71 ? 4.006 -0.416 0.494 1.00 97.25 71 GLU A CA 1
ATOM 558 C C . GLU A 1 71 ? 4.118 0.626 -0.617 1.00 97.25 71 GLU A C 1
ATOM 560 O O . GLU A 1 71 ? 3.855 0.323 -1.779 1.00 97.25 71 GLU A O 1
ATOM 565 N N . ALA A 1 72 ? 4.491 1.853 -0.253 1.00 95.25 72 ALA A N 1
ATOM 566 C CA . ALA A 1 72 ? 4.705 2.933 -1.206 1.00 95.25 72 ALA A CA 1
ATOM 567 C C . ALA A 1 72 ? 6.138 2.824 -1.754 1.00 95.25 72 ALA A C 1
ATOM 569 O O . ALA A 1 72 ? 7.101 3.214 -1.089 1.00 95.25 72 ALA A O 1
ATOM 570 N N . LEU A 1 73 ? 6.273 2.208 -2.932 1.00 93.44 73 LEU A N 1
ATOM 571 C CA . LEU A 1 73 ? 7.565 1.911 -3.567 1.00 93.44 73 LEU A CA 1
ATOM 572 C C . LEU A 1 73 ? 8.067 3.010 -4.503 1.00 93.44 73 LEU A C 1
ATOM 574 O O . LEU A 1 73 ? 9.266 3.085 -4.758 1.00 93.44 73 LEU A O 1
ATOM 578 N N . ASP A 1 74 ? 7.164 3.830 -5.027 1.00 92.00 74 ASP A N 1
ATOM 579 C CA . ASP A 1 74 ? 7.471 4.909 -5.953 1.00 92.00 74 ASP A CA 1
ATOM 580 C C . ASP A 1 74 ? 6.512 6.093 -5.714 1.00 92.00 74 ASP A C 1
ATOM 582 O O . ASP A 1 74 ? 5.412 5.896 -5.188 1.00 92.00 74 ASP A O 1
ATOM 586 N N . PRO A 1 75 ? 6.901 7.326 -6.084 1.00 91.25 75 PRO A N 1
ATOM 587 C CA . PRO A 1 75 ? 6.106 8.524 -5.810 1.00 91.25 75 PRO A CA 1
ATOM 588 C C . PRO A 1 75 ? 4.906 8.726 -6.750 1.00 91.25 75 PRO A C 1
ATOM 590 O O . PRO A 1 75 ? 4.148 9.679 -6.561 1.00 91.25 75 PRO A O 1
ATOM 593 N N . ILE A 1 76 ? 4.717 7.872 -7.759 1.00 94.69 76 ILE A N 1
ATOM 594 C CA . ILE A 1 76 ? 3.695 8.020 -8.802 1.00 94.69 76 ILE A CA 1
ATOM 595 C C . ILE A 1 76 ? 2.467 7.173 -8.470 1.00 94.69 76 ILE A C 1
ATOM 597 O O . ILE A 1 76 ? 1.350 7.694 -8.466 1.00 94.69 76 ILE A O 1
ATOM 601 N N . SER A 1 77 ? 2.655 5.890 -8.148 1.00 93.94 77 SER A N 1
ATOM 602 C CA . SER A 1 77 ? 1.563 4.948 -7.855 1.00 93.94 77 SER A CA 1
ATOM 603 C C . SER A 1 77 ? 0.550 5.447 -6.807 1.00 93.94 77 SER A C 1
ATOM 605 O O . SER A 1 77 ? -0.651 5.235 -7.011 1.00 93.94 77 SER A O 1
ATOM 607 N N . PRO A 1 78 ? 0.948 6.165 -5.732 1.00 95.75 78 PRO A N 1
ATOM 608 C CA . PRO A 1 78 ? -0.002 6.737 -4.779 1.00 95.75 78 PRO A CA 1
ATOM 609 C C . PRO A 1 78 ? -1.060 7.649 -5.417 1.00 95.75 78 PRO A C 1
ATOM 611 O O . PRO A 1 78 ? -2.212 7.616 -4.996 1.00 95.75 78 PRO A O 1
ATOM 614 N N . GLN A 1 79 ? -0.740 8.391 -6.483 1.00 96.25 79 GLN A N 1
ATOM 615 C CA . GLN A 1 79 ? -1.712 9.270 -7.155 1.00 96.25 79 GLN A CA 1
ATOM 616 C C . GLN A 1 79 ? -2.916 8.507 -7.737 1.00 96.25 79 GLN A C 1
ATOM 618 O O . GLN A 1 79 ? -3.976 9.089 -7.949 1.00 96.25 79 GLN A O 1
ATOM 623 N N . TYR A 1 80 ? -2.768 7.201 -7.979 1.00 97.69 80 TYR A N 1
ATOM 624 C CA . TYR A 1 80 ? -3.804 6.350 -8.562 1.00 97.69 80 TYR A CA 1
ATOM 625 C C . TYR A 1 80 ? -4.560 5.506 -7.535 1.00 97.69 80 TYR A C 1
ATOM 627 O O . TYR A 1 80 ? -5.636 4.996 -7.852 1.00 97.69 80 TYR A O 1
ATOM 635 N N . LEU A 1 81 ? -3.989 5.286 -6.348 1.00 97.00 81 LEU A N 1
ATOM 636 C CA . LEU A 1 81 ? -4.437 4.232 -5.428 1.00 97.00 81 LEU A CA 1
ATOM 637 C C . LEU A 1 81 ? -4.616 4.706 -3.980 1.00 97.00 81 LEU A C 1
ATOM 639 O O . LEU A 1 81 ? -5.332 4.053 -3.224 1.00 97.00 81 LEU A O 1
ATOM 643 N N . GLN A 1 82 ? -3.959 5.798 -3.574 1.00 95.56 82 GLN A N 1
ATOM 644 C CA . GLN A 1 82 ? -3.791 6.155 -2.161 1.00 95.56 82 GLN A CA 1
ATOM 645 C C . GLN A 1 82 ? -5.102 6.492 -1.448 1.00 95.56 82 GLN A C 1
ATOM 647 O O . GLN A 1 82 ? -5.210 6.274 -0.245 1.00 95.56 82 GLN A O 1
ATOM 652 N N . ASP A 1 83 ? -6.109 6.976 -2.172 1.00 97.19 83 ASP A N 1
ATOM 653 C CA . ASP A 1 83 ? -7.441 7.275 -1.636 1.00 97.19 83 ASP A CA 1
ATOM 654 C C . ASP A 1 83 ? -8.174 6.031 -1.099 1.00 97.19 83 ASP A C 1
ATOM 656 O O . ASP A 1 83 ? -9.129 6.161 -0.336 1.00 97.19 83 ASP A O 1
ATOM 660 N N . LEU A 1 84 ? -7.709 4.827 -1.447 1.00 98.19 84 LEU A N 1
ATOM 661 C CA . LEU A 1 84 ? -8.264 3.547 -0.996 1.00 98.19 84 LEU A CA 1
ATOM 662 C C . LEU A 1 84 ? -7.349 2.804 -0.003 1.00 98.19 84 LEU A C 1
ATOM 664 O O . LEU A 1 84 ? -7.636 1.662 0.364 1.00 98.19 84 LEU A O 1
ATOM 668 N N . ILE A 1 85 ? -6.256 3.437 0.436 1.00 98.31 85 ILE A N 1
ATOM 669 C CA . ILE A 1 85 ? -5.262 2.871 1.353 1.00 98.31 85 ILE A CA 1
ATOM 670 C C . ILE A 1 85 ? -5.416 3.495 2.743 1.00 98.31 85 ILE A C 1
ATOM 672 O O . ILE A 1 85 ? -5.322 4.708 2.917 1.00 98.31 85 ILE A O 1
ATOM 676 N N . SER A 1 86 ? -5.590 2.660 3.767 1.00 98.25 86 SER A N 1
ATOM 677 C CA . SER A 1 86 ? -5.727 3.109 5.162 1.00 98.25 86 SER A CA 1
ATOM 678 C C . SER A 1 86 ? -4.390 3.195 5.902 1.00 98.25 86 SER A C 1
ATOM 680 O O . SER A 1 86 ? -4.272 3.929 6.883 1.00 98.25 86 SER A O 1
ATOM 682 N N . TRP A 1 87 ? -3.373 2.458 5.447 1.00 98.56 87 TRP A N 1
ATOM 683 C CA . TRP A 1 87 ? -2.033 2.452 6.036 1.00 98.56 87 TRP A CA 1
ATOM 684 C C . TRP A 1 87 ? -0.967 2.141 4.982 1.00 98.56 87 TRP A C 1
ATOM 686 O O . TRP A 1 87 ? -1.158 1.265 4.138 1.00 98.56 87 TRP A O 1
ATOM 696 N N . SER A 1 88 ? 0.178 2.814 5.051 1.00 98.12 88 SER A N 1
ATOM 697 C CA . SER A 1 88 ? 1.277 2.635 4.096 1.00 98.12 88 SER A CA 1
ATOM 698 C C . SER A 1 88 ? 2.576 2.234 4.791 1.00 98.12 88 SER A C 1
ATOM 700 O O . SER A 1 88 ? 2.932 2.777 5.834 1.00 98.12 88 SER A O 1
ATOM 702 N N . ALA A 1 89 ? 3.334 1.321 4.191 1.00 98.06 89 ALA A N 1
ATOM 703 C CA . ALA A 1 89 ? 4.712 1.045 4.585 1.00 98.06 89 ALA A CA 1
ATOM 704 C C . ALA A 1 89 ? 5.708 1.819 3.720 1.00 98.06 89 ALA A C 1
ATOM 706 O O . ALA A 1 89 ? 5.554 1.874 2.499 1.00 98.06 89 ALA A O 1
ATOM 707 N N . ILE A 1 90 ? 6.797 2.265 4.343 1.00 97.56 90 ILE A N 1
ATOM 708 C CA . ILE A 1 90 ? 8.076 2.511 3.677 1.00 97.56 90 ILE A CA 1
ATOM 709 C C . ILE A 1 90 ? 9.013 1.342 4.001 1.00 97.56 90 ILE A C 1
ATOM 711 O O . ILE A 1 90 ? 9.245 0.992 5.165 1.00 97.56 90 ILE A O 1
ATOM 715 N N . GLY A 1 91 ? 9.508 0.690 2.951 1.00 96.12 91 G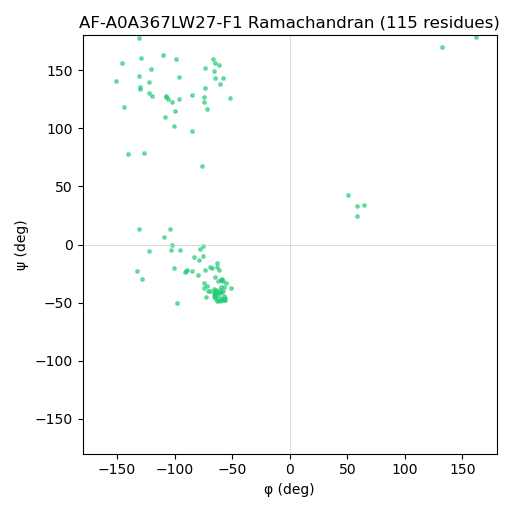LY A N 1
ATOM 716 C CA . GLY A 1 91 ? 10.327 -0.513 3.036 1.00 96.12 91 GLY A CA 1
ATOM 717 C C . GLY A 1 91 ? 11.694 -0.291 3.680 1.00 96.12 91 GLY A C 1
ATOM 718 O O . GLY A 1 91 ? 12.239 0.806 3.684 1.00 96.12 91 GLY A O 1
ATOM 719 N N . ALA A 1 92 ? 12.312 -1.374 4.160 1.00 95.75 92 ALA A N 1
ATOM 720 C CA . ALA A 1 92 ? 13.635 -1.328 4.800 1.00 95.75 92 ALA A CA 1
ATOM 721 C C . ALA A 1 92 ? 14.731 -0.748 3.883 1.00 95.75 92 ALA A C 1
ATOM 723 O O . ALA A 1 92 ? 15.653 -0.094 4.348 1.00 95.75 92 ALA A O 1
ATOM 724 N N . ARG A 1 93 ? 14.603 -0.955 2.564 1.00 94.44 93 ARG A N 1
ATOM 725 C CA . ARG A 1 93 ? 15.550 -0.461 1.547 1.00 94.44 93 ARG A CA 1
ATOM 726 C C . ARG A 1 93 ? 15.298 0.986 1.122 1.00 94.44 93 ARG A C 1
ATOM 728 O O . ARG A 1 93 ? 16.106 1.550 0.397 1.00 94.44 93 ARG A O 1
ATOM 735 N N . THR A 1 94 ? 14.169 1.564 1.522 1.00 95.81 94 THR A N 1
ATOM 736 C CA . THR A 1 94 ? 13.745 2.916 1.131 1.00 95.81 94 THR A CA 1
ATOM 737 C C . THR A 1 94 ? 13.511 3.832 2.330 1.00 95.81 94 THR A C 1
ATOM 739 O O . THR A 1 94 ? 13.342 5.032 2.156 1.00 95.81 94 THR A O 1
ATOM 742 N N . THR A 1 95 ? 13.598 3.308 3.555 1.00 97.56 95 THR A N 1
ATOM 743 C CA . THR A 1 95 ? 13.422 4.056 4.811 1.00 97.56 95 THR A CA 1
ATOM 744 C C . THR A 1 95 ? 14.417 5.214 4.978 1.00 97.56 95 THR A C 1
ATOM 746 O O . THR A 1 95 ? 14.096 6.237 5.580 1.00 97.56 95 THR A O 1
ATOM 749 N N . GLU A 1 96 ? 15.618 5.102 4.404 1.00 97.50 96 GLU A N 1
ATOM 750 C CA . GLU A 1 96 ? 16.647 6.155 4.407 1.00 97.50 96 GLU A CA 1
ATOM 751 C C . GLU A 1 96 ? 16.631 7.036 3.149 1.00 97.50 96 GLU A C 1
ATOM 753 O O . GLU A 1 96 ? 17.346 8.032 3.082 1.00 97.50 96 GLU A O 1
ATOM 758 N N . SE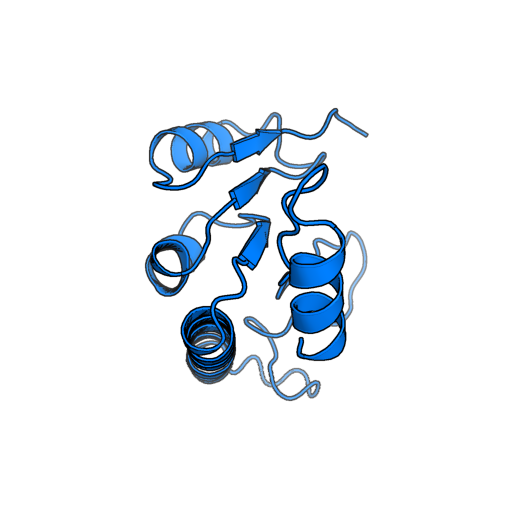R A 1 97 ? 15.792 6.719 2.159 1.00 97.19 97 SER A N 1
ATOM 759 C CA . SER A 1 97 ? 15.674 7.515 0.937 1.00 97.19 97 SER A CA 1
ATOM 760 C C . SER A 1 97 ? 14.912 8.811 1.212 1.00 97.19 97 SER A C 1
ATOM 762 O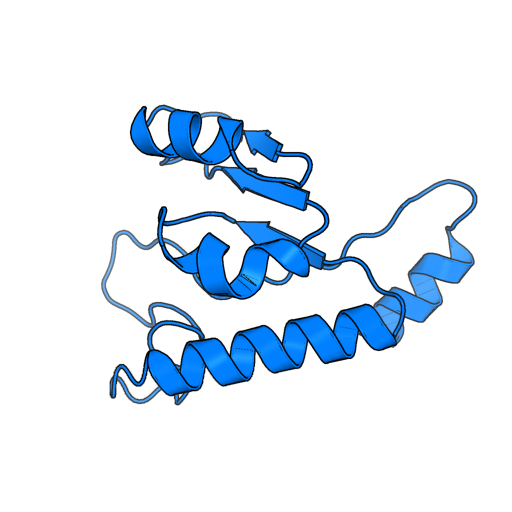 O . SER A 1 97 ? 13.753 8.784 1.631 1.00 97.19 97 SER A O 1
ATOM 764 N N . GLN A 1 98 ? 15.540 9.951 0.913 1.00 98.06 98 GLN A N 1
ATOM 765 C CA . GLN A 1 98 ? 14.919 11.266 1.072 1.00 98.06 98 GLN A CA 1
ATOM 766 C C . GLN A 1 98 ? 13.603 11.380 0.291 1.00 98.06 98 GLN A C 1
ATOM 768 O O . GLN A 1 98 ? 12.590 11.741 0.878 1.00 98.06 98 GLN A O 1
ATOM 773 N N . THR A 1 99 ? 13.578 10.974 -0.981 1.00 97.31 99 THR A N 1
ATOM 774 C CA . THR A 1 99 ? 12.364 11.012 -1.815 1.00 97.31 99 THR A CA 1
ATOM 775 C C . THR A 1 99 ? 11.210 10.215 -1.205 1.00 97.31 99 THR A C 1
ATOM 777 O O . THR A 1 99 ? 10.060 10.636 -1.277 1.00 97.31 99 THR A O 1
ATOM 780 N N . HIS A 1 100 ? 11.492 9.085 -0.550 1.00 97.94 100 HIS A N 1
ATOM 781 C CA . HIS A 1 100 ? 10.451 8.295 0.112 1.00 97.94 100 HIS A CA 1
ATOM 782 C C . HIS A 1 100 ? 9.961 8.941 1.410 1.00 97.94 100 HIS A C 1
ATOM 784 O O . HIS A 1 100 ? 8.781 8.832 1.736 1.00 97.94 100 HIS A O 1
ATOM 790 N N . ARG A 1 101 ? 10.838 9.639 2.141 1.00 98.12 101 ARG A N 1
ATOM 791 C CA . ARG A 1 101 ? 10.458 10.425 3.326 1.00 98.12 101 ARG A CA 1
ATOM 792 C C . ARG A 1 101 ? 9.623 11.649 2.949 1.00 98.12 101 ARG A C 1
ATOM 794 O O . ARG A 1 101 ? 8.651 11.946 3.634 1.00 98.12 101 ARG A O 1
ATOM 801 N N . GLU A 1 102 ? 9.971 12.318 1.855 1.00 98.25 102 GLU A N 1
ATOM 802 C CA . GLU A 1 102 ? 9.193 13.424 1.285 1.00 98.25 102 GLU A CA 1
ATOM 803 C C . GLU A 1 102 ? 7.836 12.940 0.772 1.00 98.25 102 GLU A C 1
ATOM 805 O O . GLU A 1 102 ? 6.817 13.541 1.081 1.00 98.25 102 GLU A O 1
ATOM 810 N N . MET A 1 103 ? 7.787 11.806 0.068 1.00 96.94 103 MET A N 1
ATOM 811 C CA . MET A 1 103 ? 6.517 11.184 -0.308 1.00 96.94 103 MET A CA 1
ATOM 812 C C . MET A 1 103 ? 5.666 10.878 0.932 1.00 96.94 103 MET A C 1
ATOM 814 O O . MET A 1 103 ? 4.490 11.228 0.966 1.00 96.94 103 MET A O 1
ATOM 818 N N . ALA A 1 104 ? 6.256 10.266 1.963 1.00 97.88 104 ALA A N 1
ATOM 819 C CA . ALA A 1 104 ? 5.554 9.911 3.192 1.00 97.88 104 ALA A CA 1
ATOM 820 C C . ALA A 1 104 ? 4.954 11.120 3.927 1.00 97.88 104 ALA A C 1
ATOM 822 O O . ALA A 1 104 ? 3.912 10.966 4.558 1.00 97.88 104 ALA A O 1
ATOM 823 N N . SER A 1 105 ? 5.560 12.310 3.833 1.00 97.75 105 SER A N 1
ATOM 824 C CA . SER A 1 105 ? 5.006 13.525 4.447 1.00 97.75 105 SER A CA 1
ATOM 825 C C . SER A 1 105 ? 3.724 14.018 3.763 1.00 97.75 105 SER A C 1
ATOM 827 O O . SER A 1 105 ? 2.959 14.760 4.378 1.00 97.75 105 SER A O 1
ATOM 829 N N . GLY A 1 106 ? 3.473 13.590 2.520 1.00 96.75 106 GLY A N 1
ATOM 830 C CA . GLY A 1 106 ? 2.282 13.929 1.740 1.00 96.75 106 GLY A CA 1
ATOM 831 C C . GLY A 1 106 ? 1.218 12.828 1.658 1.00 96.75 106 GLY A C 1
ATOM 832 O O . GLY A 1 106 ? 0.158 13.066 1.080 1.00 96.75 106 GLY A O 1
ATOM 833 N N . LEU A 1 107 ? 1.459 11.627 2.201 1.00 96.88 107 LEU A N 1
ATOM 834 C CA . LEU A 1 107 ? 0.468 10.545 2.168 1.00 96.88 107 LEU A CA 1
ATOM 835 C C . LEU A 1 107 ? -0.675 10.819 3.155 1.00 96.88 107 LEU A C 1
ATOM 837 O O . LEU A 1 107 ? -0.449 11.129 4.320 1.00 96.88 107 LEU A O 1
ATOM 841 N N . SER A 1 108 ? -1.919 10.626 2.711 1.00 96.25 108 SER A N 1
ATOM 842 C CA . SER A 1 108 ? -3.112 10.832 3.552 1.00 96.25 108 SER A CA 1
ATOM 843 C C . SER A 1 108 ? -3.358 9.722 4.586 1.00 96.25 108 SER A C 1
ATOM 845 O O . SER A 1 108 ? -4.223 9.864 5.445 1.00 96.25 108 SER A O 1
ATOM 847 N N . SER A 1 109 ? -2.627 8.606 4.502 1.00 96.31 109 SER A N 1
ATOM 848 C CA . SER A 1 109 ? -2.732 7.467 5.424 1.00 96.31 109 SER A CA 1
ATOM 849 C C . SER A 1 109 ? -1.640 7.509 6.492 1.00 96.31 109 SER A C 1
ATOM 851 O O . SER A 1 109 ? -0.562 8.040 6.238 1.00 96.31 109 SER A O 1
ATOM 853 N N . ALA A 1 110 ? -1.830 6.815 7.618 1.00 97.75 110 ALA A N 1
ATOM 854 C CA . ALA A 1 110 ? -0.726 6.545 8.542 1.00 97.75 110 ALA A CA 1
ATOM 855 C C . ALA A 1 110 ? 0.420 5.790 7.838 1.00 97.75 110 ALA A C 1
ATOM 857 O O . ALA A 1 110 ? 0.170 4.930 6.988 1.00 97.75 110 ALA A O 1
ATOM 858 N N . VAL A 1 111 ? 1.669 6.102 8.200 1.00 98.44 111 VAL A N 1
ATOM 859 C CA . VAL A 1 111 ? 2.867 5.540 7.559 1.00 98.44 111 VAL A CA 1
ATOM 860 C C . VAL A 1 111 ? 3.752 4.827 8.578 1.00 98.44 111 VAL A C 1
ATOM 862 O O . VAL A 1 111 ? 4.087 5.389 9.619 1.00 98.44 111 VAL A O 1
ATOM 865 N N . GLY A 1 112 ? 4.162 3.595 8.276 1.00 98.50 112 GLY A N 1
ATOM 866 C CA . GLY A 1 112 ? 5.160 2.852 9.043 1.00 98.50 112 GLY A CA 1
ATOM 867 C C . GLY A 1 112 ? 6.490 2.735 8.305 1.00 98.50 112 GLY A C 1
ATOM 868 O O . GLY A 1 112 ? 6.541 2.244 7.179 1.00 98.50 112 GLY A O 1
ATOM 869 N N . PHE A 1 113 ? 7.579 3.120 8.965 1.00 98.44 113 PHE A N 1
ATOM 870 C CA . PHE A 1 113 ? 8.941 2.952 8.459 1.00 98.44 113 PHE A CA 1
ATOM 871 C C . PHE A 1 113 ? 9.564 1.684 9.037 1.00 98.44 113 PHE A C 1
ATOM 873 O O . PHE A 1 113 ? 9.627 1.511 10.255 1.00 98.44 113 PHE A O 1
ATOM 880 N N . LYS A 1 114 ? 10.042 0.787 8.172 1.00 97.62 114 LYS A N 1
ATOM 881 C CA . LYS A 1 114 ? 10.842 -0.361 8.621 1.00 97.62 114 LYS A CA 1
ATOM 882 C C . LYS A 1 114 ? 12.248 0.086 9.024 1.00 97.62 114 LYS A C 1
ATOM 884 O O . LYS A 1 114 ? 12.764 1.066 8.484 1.00 97.62 114 LYS A O 1
ATOM 889 N N . ASN A 1 115 ? 12.870 -0.657 9.941 1.00 95.31 115 ASN A N 1
ATOM 890 C CA . ASN A 1 115 ? 14.306 -0.542 10.186 1.00 95.31 115 ASN A CA 1
ATOM 891 C C . ASN A 1 115 ? 15.100 -0.988 8.944 1.00 95.31 115 ASN A C 1
ATOM 893 O O . ASN A 1 115 ? 14.580 -1.716 8.094 1.00 95.31 115 ASN A O 1
ATOM 897 N N . GLY A 1 116 ? 16.338 -0.502 8.826 1.00 88.25 116 GLY A N 1
ATOM 898 C CA . GLY A 1 116 ? 17.256 -0.921 7.768 1.00 88.25 116 GLY A CA 1
ATOM 899 C C . GLY A 1 116 ? 17.569 -2.419 7.848 1.00 88.25 116 GLY A C 1
ATOM 900 O O . GLY A 1 116 ? 17.444 -3.028 8.912 1.00 88.25 116 GLY A O 1
ATOM 901 N N . THR A 1 117 ? 17.928 -3.002 6.703 1.00 79.69 117 THR A N 1
ATOM 902 C CA . THR A 1 117 ? 18.443 -4.381 6.612 1.00 79.69 117 THR A CA 1
ATOM 903 C C . THR A 1 117 ? 19.867 -4.493 7.109 1.00 79.69 117 THR A C 1
ATOM 905 O O . THR A 1 117 ? 20.646 -3.577 6.769 1.00 79.69 117 THR A O 1
#

Secondary structure (DSSP, 8-state):
-HHHHHHHHHTTTT----EE---B---SSSS--BTTT-TTSSS---HHHHHHHHHHHHHHHHHTT--EEEE--SSSTHHHHGGG-SEEEEPTTTTT-HHHHHHHHH-SSEEEEPPP-

Organism: Pseudomonas aeruginosa (NCBI:txid287)

Nearest PDB structures (foldseek):
  1gg1-assembly1_A  TM=9.875E-01  e=5.402E-15  Escherichia coli
  5dcd-assembly1_B  TM=1.002E+00  e=1.632E-14  Neisseria meningitidis MC58
  5czt-assembly1_D  TM=9.939E-01  e=2.259E-14  Neisseria meningitidis MC58
  4ixx-assembly1_B  TM=9.909E-01  e=1.984E-14  Neisseria meningitidis MC58
  1hfb-assembly4_H  TM=9.859E-01  e=5.262E-14  Saccharomyces cerevisiae

Mean predicted aligned error: 2.71 Å

Foldseek 3Di:
DVVVLVVCVVCVVPDHDAAEDEQADDDPDDDDGGQLQCVPRPNPRPNVVSLVVSQVVLVVCVVSVHAYEYEDPDLPSCVSHLVSHQEYEDDLVCLPPPRVVVSCVPRPHHYDYDHHD

Radius of gyration: 15.0 Å; Cα contacts (8 Å, |Δi|>4): 177; chains: 1; bounding box: 36×29×42 Å

InterPro domains:
  IPR006218 DAHP synthetase I/KDSA [PF00793] (1-117)
  IPR006219 DAHP synthase, class 1 [PTHR21225] (1-117)
  IPR006219 DAHP synthase, class 1 [TIGR00034] (1-117)
  IPR013785 Aldolase-type TIM barrel [G3DSA:3.20.20.70] (1-117)

Sequence (117 aa):
ADRLKALAAEVADTLFLVMRVYFEKPRTTVGWKGLINDPYLDDSFKIQDGLHIGRQLLRDLAEKGLPTATEALDPISPQYLQDLISWSAIGARTTESQTHREMASGLSSAVGFKNGT

Solvent-accessible surface area (backbone atoms only — not comparable to full-atom values): 6890 Å² total; per-residue (Å²): 108,68,70,58,51,55,49,38,65,75,40,54,94,82,44,88,70,63,45,82,56,63,50,58,58,95,68,95,64,91,69,88,57,23,38,38,49,28,58,80,79,70,83,75,53,46,36,71,59,9,47,53,52,53,40,49,51,41,48,60,34,48,76,70,71,42,49,28,26,33,63,64,85,57,89,60,64,49,82,74,44,44,95,56,36,58,32,34,31,34,48,37,92,38,50,84,36,63,71,53,53,56,46,57,75,71,49,94,34,56,75,46,72,43,66,72,126

pLDDT: mean 96.28, std 3.65, range [79.69, 98.69]